Protein AF-A0A9D9K3W8-F1 (afdb_monomer)

Mean predicted aligned error: 9.24 Å

Sequence (129 aa):
EFLDTTTRRFEIHYDTNGRRANRHTRPFYLDDLERFDRLWEVFLRLSTTQRHQVVRMIEATREEWFGQDHGGTSVTDQVFRQFVHDTLASAEWDWKALSQNIRAQLVAAGTKGELADLLELRMEILKEE

Secondary structure (DSSP, 8-state):
--------------BSSSB-SS---PPPPHHHHHHHHHHHHHHTTS-HHHHHHHHHHHHHHHHHHHTT-TT-HHHH-HHHHHHHHHHHHTSSS-GGGS-HHHHHHHHHHHHHTHHHHHHIIIIIIS---

Foldseek 3Di:
DDDPDDDDDDQDQDDDPDDDNQAPPDPDDPVVVVVLVVLVVVLVQADPVLLVVLLCVLVVVCCVPCNSVNVLVLLVDPVSLVVNLVSVPPTPHPPVPDDPVSSVSSSNCSSNSVSVVSCCCQCVPVNHD

Radius of gyration: 16.41 Å; Cα contacts (8 Å, |Δi|>4): 98; chains: 1; bounding box: 43×48×38 Å

Structure (mmCIF, N/CA/C/O backbone):
data_AF-A0A9D9K3W8-F1
#
_entry.id   AF-A0A9D9K3W8-F1
#
loop_
_atom_site.group_PDB
_atom_site.id
_atom_site.type_symbol
_atom_site.label_atom_id
_atom_site.label_alt_id
_atom_site.label_comp_id
_atom_site.label_asym_id
_atom_site.label_entity_id
_atom_site.label_seq_id
_atom_site.pdbx_PDB_ins_code
_atom_site.Cartn_x
_atom_site.Cartn_y
_atom_site.Cartn_z
_atom_site.occupancy
_atom_site.B_iso_or_equiv
_atom_site.auth_seq_id
_atom_site.auth_comp_id
_atom_site.auth_asym_id
_atom_site.auth_atom_id
_atom_site.pdbx_PDB_model_num
ATOM 1 N N . GLU A 1 1 ? -27.553 -37.822 15.906 1.00 37.91 1 GLU A N 1
ATOM 2 C CA . GLU A 1 1 ? -27.540 -36.378 16.185 1.00 37.91 1 GLU A C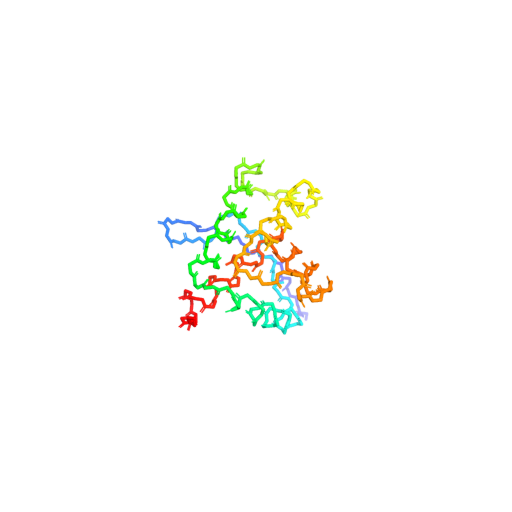A 1
ATOM 3 C C . GLU A 1 1 ? -26.082 -35.966 16.315 1.00 37.91 1 GLU A C 1
ATOM 5 O O . GLU A 1 1 ? -25.445 -36.293 17.302 1.00 37.91 1 GLU A O 1
ATOM 10 N N . PHE A 1 2 ? -25.501 -35.445 15.238 1.00 42.56 2 PHE A N 1
ATOM 11 C CA . PHE A 1 2 ? -24.108 -35.002 15.202 1.00 42.56 2 PHE A CA 1
ATOM 12 C C . PHE A 1 2 ? -24.082 -33.701 14.422 1.00 42.56 2 PHE A C 1
ATOM 14 O O . PHE A 1 2 ? -24.333 -33.716 13.221 1.00 42.56 2 PHE A O 1
ATOM 21 N N . LEU A 1 3 ? -23.835 -32.608 15.135 1.00 44.44 3 LEU A N 1
ATOM 22 C CA . LEU A 1 3 ? -23.053 -31.444 14.720 1.00 44.44 3 LEU A CA 1
ATOM 23 C C . LEU A 1 3 ? -23.111 -30.473 15.894 1.00 44.44 3 LEU A C 1
ATOM 25 O O . LEU A 1 3 ? -23.922 -29.552 15.940 1.00 44.44 3 LEU A O 1
ATOM 29 N N . ASP A 1 4 ? -22.280 -30.770 16.890 1.00 44.12 4 ASP A N 1
ATOM 30 C CA . ASP A 1 4 ? -22.076 -29.871 18.008 1.00 44.12 4 ASP A CA 1
ATOM 31 C C . ASP A 1 4 ? -21.206 -28.700 17.536 1.00 44.12 4 ASP A C 1
ATOM 33 O O . ASP A 1 4 ? -20.087 -28.853 17.037 1.00 44.12 4 ASP A O 1
ATOM 37 N N . THR A 1 5 ? -21.817 -27.530 17.626 1.00 48.09 5 THR A N 1
ATOM 38 C CA . THR A 1 5 ? -21.308 -26.179 17.421 1.00 48.09 5 THR A CA 1
ATOM 39 C C . THR A 1 5 ? -19.829 -26.025 17.796 1.00 48.09 5 THR A C 1
ATOM 41 O O . THR A 1 5 ? -19.486 -25.823 18.956 1.00 48.09 5 THR A O 1
ATOM 44 N N . THR A 1 6 ? -18.935 -26.012 16.808 1.00 47.56 6 THR A N 1
ATOM 45 C CA . THR A 1 6 ? -17.536 -25.579 16.988 1.00 47.56 6 THR A CA 1
ATOM 46 C C . THR A 1 6 ? -17.244 -24.371 16.107 1.00 47.56 6 THR A C 1
ATOM 48 O O . THR A 1 6 ? -16.428 -24.403 15.195 1.00 47.56 6 THR A O 1
ATOM 51 N N . THR A 1 7 ? -17.922 -23.260 16.401 1.00 55.72 7 THR A N 1
ATOM 52 C CA . THR A 1 7 ? -17.606 -21.954 15.805 1.00 55.72 7 THR A CA 1
ATOM 53 C C . THR A 1 7 ? -17.502 -20.905 16.904 1.00 55.72 7 THR A C 1
ATOM 55 O O . THR A 1 7 ? -18.494 -20.263 17.244 1.00 55.72 7 THR A O 1
ATOM 58 N N . ARG A 1 8 ? -16.299 -20.779 17.483 1.00 48.38 8 ARG A N 1
ATOM 59 C CA . ARG A 1 8 ? -15.707 -19.644 18.240 1.00 48.38 8 ARG A CA 1
ATOM 60 C C . ARG A 1 8 ? -14.423 -20.199 18.886 1.00 48.38 8 ARG A C 1
ATOM 62 O O . ARG A 1 8 ? -14.478 -21.273 19.461 1.00 48.38 8 ARG A O 1
ATOM 69 N N . ARG A 1 9 ? -13.239 -19.587 18.841 1.00 48.22 9 ARG A N 1
ATOM 70 C CA . ARG A 1 9 ? -12.865 -18.168 18.918 1.00 48.22 9 ARG A CA 1
ATOM 71 C C . ARG A 1 9 ? -11.346 -18.117 18.668 1.00 48.22 9 ARG A C 1
ATOM 73 O O . ARG A 1 9 ? -10.621 -18.804 19.378 1.00 48.22 9 ARG A O 1
ATOM 80 N N . PHE A 1 10 ? -10.856 -17.359 17.690 1.00 45.91 10 PHE A N 1
ATOM 81 C CA . PHE A 1 10 ? -9.411 -17.108 17.575 1.00 45.91 10 PHE A CA 1
ATOM 82 C C . PHE A 1 10 ? -9.104 -15.849 18.385 1.00 45.91 10 PHE A C 1
ATOM 84 O O . PHE A 1 10 ? -9.366 -14.737 17.935 1.00 45.91 10 PHE A O 1
ATOM 91 N N . GLU A 1 11 ? -8.633 -16.024 19.615 1.00 44.44 11 GLU A N 1
ATOM 92 C CA . GLU A 1 11 ? -8.052 -14.944 20.410 1.00 44.44 11 GLU A CA 1
ATOM 93 C C . GLU A 1 11 ? -6.554 -14.958 20.087 1.00 44.44 11 GLU A C 1
ATOM 95 O O . GLU A 1 11 ? -5.841 -15.867 20.506 1.00 44.44 11 GLU A O 1
ATOM 100 N N . ILE A 1 12 ? -6.093 -14.040 19.231 1.00 49.00 12 ILE A N 1
ATOM 101 C CA . ILE A 1 12 ? -4.681 -13.978 18.833 1.00 49.00 12 ILE A CA 1
ATOM 102 C C . ILE A 1 12 ? -4.081 -12.709 19.429 1.00 49.00 12 ILE A C 1
ATOM 104 O O . ILE A 1 12 ? -4.387 -11.603 18.990 1.00 49.00 12 ILE A O 1
ATOM 108 N N . HIS A 1 13 ? -3.235 -12.909 20.438 1.00 44.31 13 HIS A N 1
ATOM 109 C CA . HIS A 1 13 ? -2.395 -11.895 21.056 1.00 44.31 13 HIS A CA 1
ATOM 110 C C . HIS A 1 13 ? -0.961 -12.375 21.063 1.00 44.31 13 HIS A C 1
ATOM 112 O O . HIS A 1 13 ? -0.666 -13.285 21.827 1.00 44.31 13 HIS A O 1
ATOM 118 N N . TYR A 1 14 ? -0.063 -11.716 20.333 1.00 51.41 14 TYR A N 1
ATOM 119 C CA . 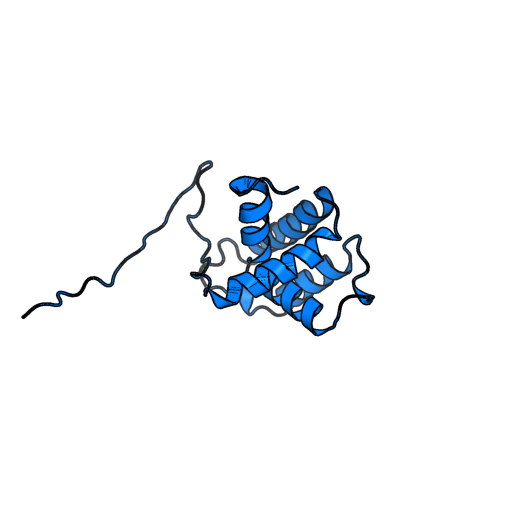TYR A 1 14 ? 1.360 -11.794 20.651 1.00 51.41 14 TYR A CA 1
ATOM 120 C C . TYR A 1 14 ? 2.038 -10.442 20.485 1.00 51.41 14 TYR A C 1
ATOM 122 O O . TYR A 1 14 ? 1.722 -9.729 19.541 1.00 51.41 14 TYR A O 1
ATOM 130 N N . ASP A 1 15 ? 2.934 -10.104 21.417 1.00 48.28 15 ASP A N 1
ATOM 131 C CA . ASP A 1 15 ? 4.291 -9.641 21.134 1.00 48.28 15 ASP A CA 1
ATOM 132 C C . ASP A 1 15 ? 5.280 -9.971 22.270 1.00 48.28 15 ASP A C 1
ATOM 134 O O . ASP A 1 15 ? 4.879 -10.491 23.304 1.00 48.28 15 ASP A O 1
ATOM 138 N N . THR A 1 16 ? 6.586 -10.063 22.026 1.00 43.59 16 THR A N 1
ATOM 139 C CA . THR A 1 16 ? 7.613 -9.026 22.304 1.00 43.59 16 THR A CA 1
ATOM 140 C C . THR A 1 16 ? 8.774 -9.153 21.300 1.00 43.59 16 THR A C 1
ATOM 142 O O . THR A 1 16 ? 9.931 -8.896 21.608 1.00 43.59 16 THR A O 1
ATOM 145 N N . ASN A 1 17 ? 8.417 -9.662 20.121 1.00 46.28 17 ASN A N 1
ATOM 146 C CA . ASN A 1 17 ? 9.174 -10.124 18.946 1.00 46.28 17 ASN A CA 1
ATOM 147 C C . ASN A 1 17 ? 8.359 -11.268 18.296 1.00 46.28 17 ASN A C 1
ATOM 149 O O . ASN A 1 17 ? 8.581 -11.607 17.142 1.00 46.28 17 ASN A O 1
ATOM 153 N N . GLY A 1 18 ? 7.364 -11.816 19.023 1.00 50.38 18 GLY A N 1
ATOM 154 C CA . GLY A 1 18 ? 6.067 -12.157 18.433 1.00 50.38 18 GLY A CA 1
ATOM 155 C C . GLY A 1 18 ? 5.337 -10.888 18.000 1.00 50.38 18 GLY A C 1
ATOM 156 O O . GLY A 1 18 ? 5.644 -9.845 18.549 1.00 50.38 18 GLY A O 1
ATOM 157 N N . ARG A 1 19 ? 4.411 -10.961 17.043 1.00 54.16 19 ARG A N 1
ATOM 158 C CA . ARG A 1 19 ? 3.261 -10.051 16.826 1.00 54.16 19 ARG A CA 1
ATOM 159 C C . ARG A 1 19 ? 2.156 -10.908 16.172 1.00 54.16 19 ARG A C 1
ATOM 161 O O . ARG A 1 19 ? 2.497 -11.837 15.460 1.00 54.16 19 ARG A O 1
ATOM 168 N N . ARG A 1 20 ? 0.843 -10.797 16.412 1.00 52.19 20 ARG A N 1
ATOM 169 C CA . ARG A 1 20 ? -0.020 -9.612 16.539 1.00 52.19 20 ARG A CA 1
ATOM 170 C C . ARG A 1 20 ? -0.872 -9.653 17.805 1.00 52.19 20 ARG A C 1
ATOM 172 O O . ARG A 1 20 ? -1.536 -10.648 18.066 1.00 52.19 20 ARG A O 1
ATOM 179 N N . ALA A 1 21 ? -0.908 -8.542 18.535 1.00 51.72 21 ALA A N 1
ATOM 180 C CA . ALA A 1 21 ? -1.913 -8.255 19.558 1.00 51.72 21 ALA A CA 1
ATOM 181 C C . ALA A 1 21 ? -3.036 -7.336 19.061 1.00 51.72 21 ALA A C 1
ATOM 183 O O . ALA A 1 21 ? -4.069 -7.289 19.706 1.00 51.72 21 ALA A O 1
ATOM 184 N N . ASN A 1 22 ? -2.865 -6.633 17.933 1.00 52.22 22 ASN A N 1
ATOM 185 C CA . ASN A 1 22 ? -3.783 -5.563 17.521 1.00 52.22 22 ASN A CA 1
ATOM 186 C C . ASN A 1 22 ? -3.732 -5.254 16.013 1.00 52.22 22 ASN A C 1
ATOM 188 O O . ASN A 1 22 ? -3.695 -4.101 15.596 1.00 52.22 22 ASN A O 1
ATOM 192 N N . ARG A 1 23 ? -3.706 -6.273 15.149 1.00 55.31 23 ARG A N 1
ATOM 193 C CA . ARG A 1 23 ? -3.874 -6.025 13.710 1.00 55.31 23 ARG A CA 1
ATOM 194 C C . ARG A 1 23 ? -4.811 -7.052 13.105 1.00 55.31 23 ARG A C 1
ATOM 196 O O . ARG A 1 23 ? -4.459 -8.223 12.984 1.00 55.31 23 ARG A O 1
ATOM 203 N N . HIS A 1 24 ? -6.017 -6.605 12.758 1.00 52.34 24 HIS A N 1
ATOM 204 C CA . HIS A 1 24 ? -7.020 -7.405 12.064 1.00 52.34 24 HIS A CA 1
ATOM 205 C C . HIS A 1 24 ? -6.599 -7.630 10.608 1.00 52.34 24 HIS A C 1
ATOM 207 O O . HIS A 1 24 ? -7.213 -7.097 9.685 1.00 52.34 24 HIS A O 1
ATOM 213 N N . THR A 1 25 ? -5.575 -8.449 10.376 1.00 55.34 25 THR A N 1
ATOM 214 C CA . THR A 1 25 ? -5.476 -9.127 9.086 1.00 55.34 25 THR A CA 1
ATOM 215 C C . THR A 1 25 ? -6.677 -10.040 8.985 1.00 55.34 25 THR A C 1
ATOM 217 O O . THR A 1 25 ? -6.757 -11.070 9.658 1.00 55.34 25 THR A O 1
ATOM 220 N N . ARG A 1 26 ? -7.670 -9.629 8.196 1.00 55.53 26 ARG A N 1
ATOM 221 C CA . ARG A 1 26 ? -8.749 -10.539 7.830 1.00 55.53 26 ARG A CA 1
ATOM 222 C C . ARG A 1 26 ? -8.121 -11.757 7.144 1.00 55.53 26 ARG A C 1
ATOM 224 O O . ARG A 1 26 ? -7.152 -11.579 6.409 1.00 55.53 26 ARG A O 1
ATOM 231 N N . PRO A 1 27 ? -8.661 -12.968 7.353 1.00 61.19 27 PRO A N 1
ATOM 232 C CA . PRO A 1 27 ? -8.294 -14.111 6.533 1.00 61.19 27 PRO A CA 1
ATOM 233 C C . PRO A 1 27 ? -8.432 -13.720 5.061 1.00 61.19 27 PRO A C 1
ATOM 235 O O . PRO A 1 27 ? -9.504 -13.275 4.643 1.00 61.19 27 PRO A O 1
ATOM 238 N N . PHE A 1 28 ? -7.338 -13.811 4.311 1.00 63.53 28 PHE A N 1
ATOM 239 C CA . PHE A 1 28 ? -7.350 -13.526 2.883 1.00 63.53 28 PHE A CA 1
ATOM 240 C C . PHE A 1 28 ? -8.149 -14.612 2.169 1.00 63.53 28 PHE A C 1
ATOM 242 O O . PHE A 1 28 ? -8.006 -15.797 2.488 1.00 63.53 28 PHE A O 1
ATOM 249 N N . TYR A 1 29 ? -9.004 -14.226 1.222 1.00 62.66 29 TYR A N 1
ATOM 250 C CA . TYR A 1 29 ? -9.650 -15.220 0.372 1.00 62.66 29 TYR A CA 1
ATOM 251 C C . TYR A 1 29 ? -8.608 -15.806 -0.586 1.00 62.66 29 TYR A C 1
ATOM 253 O O . TYR A 1 29 ? -7.635 -15.142 -0.929 1.00 62.66 29 TYR A O 1
ATOM 261 N N . LEU A 1 30 ? -8.794 -17.048 -1.039 1.00 61.84 30 LEU A N 1
ATOM 262 C CA . LEU A 1 30 ? -7.871 -17.660 -2.008 1.00 61.84 30 LEU A CA 1
ATOM 263 C C . LEU A 1 30 ? -7.742 -16.806 -3.283 1.00 61.84 30 LEU A C 1
ATOM 265 O O . LEU A 1 30 ? -6.647 -16.670 -3.818 1.00 61.84 30 LEU A O 1
ATOM 269 N N . ASP A 1 31 ? -8.824 -16.139 -3.687 1.00 61.28 31 ASP A N 1
ATOM 270 C CA . ASP A 1 31 ? -8.847 -15.209 -4.822 1.00 61.28 31 ASP A CA 1
ATOM 271 C C . ASP A 1 31 ? -8.016 -13.927 -4.582 1.00 61.28 31 ASP A C 1
ATOM 273 O O . ASP A 1 31 ? -7.609 -13.256 -5.533 1.00 61.28 31 ASP A O 1
ATOM 277 N N . ASP A 1 32 ? -7.725 -13.574 -3.322 1.00 74.12 32 ASP A N 1
ATOM 278 C CA . ASP A 1 32 ? -6.840 -12.450 -2.990 1.00 74.12 32 ASP A CA 1
ATOM 279 C C . ASP A 1 32 ? -5.363 -12.775 -3.257 1.00 74.12 32 ASP A C 1
ATOM 281 O O . ASP A 1 32 ? -4.573 -11.848 -3.441 1.00 74.12 32 ASP A O 1
ATOM 285 N N . LEU A 1 33 ? -4.978 -14.056 -3.338 1.00 78.75 33 LEU A N 1
ATOM 286 C CA . LEU A 1 33 ? -3.582 -14.456 -3.552 1.00 78.75 33 LEU A CA 1
ATOM 287 C C . LEU A 1 33 ? -3.066 -14.006 -4.921 1.00 78.75 33 LEU A C 1
ATOM 289 O O . LEU A 1 33 ? -2.028 -13.358 -4.998 1.00 78.75 33 LEU A O 1
ATOM 293 N N . GLU A 1 34 ? -3.827 -14.230 -5.995 1.00 84.06 34 GLU A N 1
ATOM 294 C CA . GLU A 1 34 ? -3.418 -13.759 -7.324 1.00 84.06 34 GLU A CA 1
ATOM 295 C C . GLU A 1 34 ? -3.313 -12.231 -7.389 1.00 84.06 34 GLU A C 1
ATOM 297 O O . GLU A 1 34 ? -2.493 -11.666 -8.115 1.00 84.06 34 GLU A O 1
ATOM 302 N N . ARG A 1 35 ? -4.182 -11.529 -6.652 1.00 87.94 35 ARG A N 1
ATOM 303 C CA . ARG A 1 35 ? -4.113 -10.071 -6.545 1.00 87.94 35 ARG A CA 1
ATOM 304 C C . ARG A 1 35 ? -2.831 -9.658 -5.834 1.00 87.94 35 ARG A C 1
ATOM 306 O O . ARG A 1 35 ? -2.186 -8.719 -6.291 1.00 87.94 35 ARG A O 1
ATOM 313 N N . PHE A 1 36 ? -2.462 -10.339 -4.758 1.00 87.94 36 PHE A N 1
ATOM 314 C CA . PHE A 1 36 ? -1.213 -10.090 -4.053 1.00 87.94 36 PHE A CA 1
ATOM 315 C C . PHE A 1 36 ? 0.010 -10.365 -4.908 1.00 87.94 36 PHE A C 1
ATOM 317 O O . PHE A 1 36 ? 0.904 -9.528 -4.920 1.00 87.94 36 PHE A O 1
ATOM 324 N N . ASP A 1 37 ? 0.016 -11.432 -5.696 1.00 89.50 37 ASP A N 1
ATOM 325 C CA . ASP A 1 37 ? 1.125 -11.724 -6.605 1.00 89.50 37 ASP A CA 1
ATOM 326 C C . ASP A 1 37 ? 1.307 -10.605 -7.631 1.00 89.50 37 ASP A C 1
ATOM 328 O O . ASP A 1 37 ? 2.397 -10.051 -7.765 1.00 89.50 37 ASP A O 1
ATOM 332 N N . ARG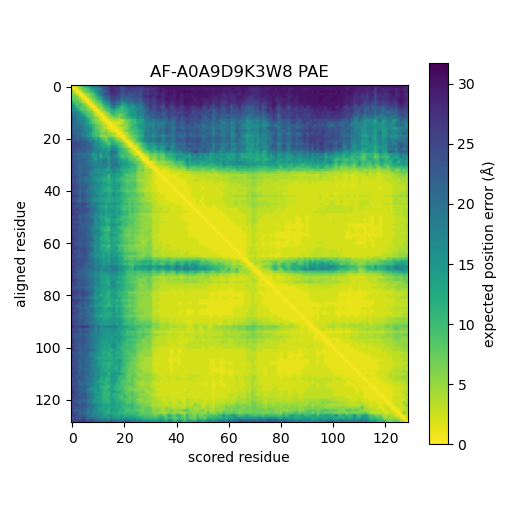 A 1 38 ? 0.212 -10.157 -8.259 1.00 92.00 38 ARG A N 1
ATOM 333 C CA . ARG A 1 38 ? 0.246 -9.013 -9.184 1.00 92.00 38 ARG A CA 1
ATOM 334 C C . ARG A 1 38 ? 0.713 -7.724 -8.509 1.00 92.00 38 ARG A C 1
ATOM 336 O O . ARG A 1 38 ? 1.456 -6.945 -9.103 1.00 92.00 38 ARG A O 1
ATOM 343 N N . LEU A 1 39 ? 0.259 -7.457 -7.283 1.00 93.25 39 LEU A N 1
ATOM 344 C CA . LEU A 1 39 ? 0.693 -6.277 -6.535 1.00 93.25 39 LEU A CA 1
ATOM 345 C C . LEU A 1 39 ? 2.172 -6.371 -6.164 1.00 93.25 39 LEU A C 1
ATOM 347 O O . LEU A 1 39 ? 2.869 -5.366 -6.278 1.00 93.25 39 LEU A O 1
ATOM 351 N N . TRP A 1 40 ? 2.654 -7.556 -5.791 1.00 93.75 40 TRP A N 1
ATOM 352 C CA . TRP A 1 40 ? 4.057 -7.805 -5.491 1.00 93.75 40 TRP A CA 1
ATOM 353 C C . TRP A 1 40 ? 4.942 -7.588 -6.712 1.00 93.75 40 TRP A C 1
ATOM 355 O O . TRP A 1 40 ? 5.907 -6.839 -6.618 1.00 93.75 40 TRP A O 1
ATOM 365 N N . GLU A 1 41 ? 4.579 -8.131 -7.876 1.00 93.81 41 GLU A N 1
ATOM 366 C CA . GLU A 1 41 ? 5.305 -7.912 -9.137 1.00 93.81 41 GLU A CA 1
ATOM 367 C C . GLU A 1 41 ? 5.463 -6.424 -9.473 1.00 93.81 41 GLU A C 1
ATOM 369 O O . GLU A 1 41 ? 6.503 -5.980 -9.963 1.00 93.81 41 GLU A O 1
ATOM 374 N N . VAL A 1 42 ? 4.435 -5.621 -9.192 1.00 93.75 42 VAL A N 1
ATOM 375 C CA . VAL A 1 42 ? 4.511 -4.167 -9.357 1.00 93.75 42 VAL A CA 1
ATOM 376 C C . VAL A 1 42 ? 5.393 -3.541 -8.276 1.00 93.75 42 VAL A C 1
ATOM 378 O O . VAL A 1 42 ? 6.198 -2.663 -8.587 1.00 93.75 42 VAL A O 1
ATOM 381 N N . PHE A 1 43 ? 5.278 -3.994 -7.027 1.00 91.62 43 PHE A N 1
ATOM 382 C CA . PHE A 1 43 ? 6.077 -3.519 -5.894 1.00 91.62 43 PHE A CA 1
ATOM 383 C C . PHE A 1 43 ? 7.573 -3.824 -6.048 1.00 91.62 43 PHE A C 1
ATOM 385 O O . PHE A 1 43 ? 8.394 -3.015 -5.628 1.00 91.62 43 PHE A O 1
ATOM 392 N N . LEU A 1 44 ? 7.939 -4.914 -6.731 1.00 93.12 44 LEU A N 1
ATOM 393 C CA . LEU A 1 44 ? 9.319 -5.277 -7.080 1.00 93.12 44 LEU A CA 1
ATOM 394 C C . LEU A 1 44 ? 10.015 -4.259 -7.998 1.00 93.12 44 LEU A C 1
ATOM 396 O O . LEU A 1 44 ? 11.236 -4.280 -8.127 1.00 93.12 44 LEU A O 1
ATOM 400 N N . ARG A 1 45 ? 9.272 -3.333 -8.618 1.00 94.31 45 ARG A N 1
ATOM 401 C CA . ARG A 1 45 ? 9.865 -2.201 -9.354 1.00 94.31 45 ARG A CA 1
ATOM 402 C C . ARG A 1 45 ? 10.547 -1.193 -8.428 1.00 94.31 45 ARG A C 1
ATOM 404 O O . ARG A 1 45 ? 11.354 -0.398 -8.901 1.00 94.31 45 ARG A O 1
ATOM 411 N N . LEU A 1 46 ? 10.209 -1.207 -7.138 1.00 93.56 46 LEU A N 1
ATOM 412 C CA . LEU A 1 46 ? 10.914 -0.460 -6.105 1.00 93.56 46 LEU A CA 1
ATOM 413 C C . LEU A 1 46 ? 12.101 -1.277 -5.597 1.00 93.56 46 LEU A C 1
ATOM 415 O O . LEU A 1 46 ? 12.015 -2.494 -5.402 1.00 93.56 46 LEU A O 1
ATOM 419 N N . SER A 1 47 ? 13.197 -0.587 -5.279 1.00 94.31 47 SER A N 1
ATOM 420 C CA . SER A 1 47 ? 14.303 -1.218 -4.561 1.00 94.31 47 SER A CA 1
ATOM 421 C C . SER A 1 47 ? 13.828 -1.781 -3.217 1.00 94.31 47 SER A C 1
ATOM 423 O O . SER A 1 47 ? 12.853 -1.312 -2.626 1.00 94.31 47 SER A O 1
ATOM 425 N N . THR A 1 48 ? 14.538 -2.783 -2.705 1.00 93.12 48 THR A N 1
ATOM 426 C CA . THR A 1 48 ? 14.305 -3.394 -1.386 1.00 93.12 48 THR A CA 1
ATOM 427 C C . THR A 1 48 ? 14.161 -2.333 -0.288 1.00 93.12 48 THR A C 1
ATOM 429 O O . THR A 1 48 ? 13.193 -2.331 0.474 1.00 93.12 48 THR A O 1
ATOM 432 N N . THR A 1 49 ? 15.075 -1.359 -0.263 1.00 93.69 49 THR A N 1
ATOM 433 C CA . THR A 1 49 ? 15.049 -0.238 0.685 1.00 93.69 49 THR A CA 1
ATOM 434 C C . THR A 1 49 ? 13.784 0.603 0.543 1.00 93.69 49 THR A C 1
ATOM 436 O O . THR A 1 49 ? 13.148 0.914 1.550 1.00 93.69 49 THR A O 1
ATOM 439 N N . GLN A 1 50 ? 13.389 0.933 -0.690 1.00 94.50 50 GLN A N 1
ATOM 440 C CA . GLN A 1 50 ? 12.192 1.730 -0.959 1.00 94.50 50 GLN A CA 1
ATOM 441 C C . GLN A 1 50 ? 10.911 0.992 -0.558 1.00 94.50 50 GLN A C 1
ATOM 443 O O . GLN A 1 50 ? 10.045 1.594 0.074 1.00 94.50 50 GLN A O 1
ATOM 448 N N . ARG A 1 51 ? 10.814 -0.322 -0.813 1.00 94.94 51 ARG A N 1
ATOM 449 C CA . ARG A 1 51 ? 9.688 -1.154 -0.349 1.00 94.94 51 ARG A CA 1
ATOM 450 C C . ARG A 1 51 ? 9.520 -1.062 1.169 1.00 94.94 51 ARG A C 1
ATOM 452 O O . ARG A 1 51 ? 8.438 -0.725 1.650 1.00 94.94 51 ARG A O 1
ATOM 459 N N . HIS A 1 52 ? 10.602 -1.265 1.925 1.00 93.88 52 HIS A N 1
ATOM 460 C CA . HIS A 1 52 ? 10.570 -1.118 3.382 1.00 93.88 52 HIS A CA 1
ATOM 461 C C . HIS A 1 52 ? 10.274 0.315 3.834 1.00 93.88 52 HIS A C 1
ATOM 463 O O . HIS A 1 52 ? 9.599 0.502 4.843 1.00 93.88 52 HIS A O 1
ATOM 469 N N . GLN A 1 53 ? 10.804 1.334 3.157 1.00 95.44 53 GLN A N 1
ATOM 470 C CA . GLN A 1 53 ? 10.584 2.731 3.530 1.00 95.44 53 GLN A CA 1
ATOM 471 C C . GLN A 1 53 ? 9.119 3.135 3.348 1.00 95.44 53 GLN A C 1
ATOM 473 O O . GLN A 1 53 ? 8.522 3.666 4.281 1.00 95.44 53 GLN A O 1
ATOM 478 N N . VAL A 1 54 ? 8.530 2.831 2.189 1.00 96.44 54 VAL A N 1
ATOM 479 C CA . VAL A 1 54 ? 7.123 3.113 1.871 1.00 96.44 54 VAL A CA 1
ATOM 480 C C . VAL A 1 54 ? 6.195 2.435 2.874 1.00 96.44 54 VAL A C 1
ATOM 482 O O . VAL A 1 54 ? 5.360 3.099 3.486 1.00 96.44 54 VAL A O 1
ATOM 485 N N . VAL A 1 55 ? 6.367 1.127 3.092 1.00 94.69 55 VAL A N 1
ATOM 486 C CA . VAL A 1 55 ? 5.518 0.364 4.019 1.00 94.69 55 VAL A CA 1
ATOM 487 C C . VAL A 1 55 ? 5.669 0.876 5.449 1.00 94.69 55 VAL A C 1
ATOM 489 O O . VAL A 1 55 ? 4.666 1.121 6.115 1.00 94.69 55 VAL A O 1
ATOM 492 N N . ARG A 1 56 ? 6.902 1.103 5.925 1.00 93.25 56 ARG A N 1
ATOM 493 C CA . ARG A 1 56 ? 7.121 1.637 7.278 1.00 93.25 56 ARG A CA 1
ATOM 494 C C . ARG A 1 56 ? 6.520 3.023 7.454 1.00 93.25 56 ARG A C 1
ATOM 496 O O . ARG A 1 56 ? 5.959 3.278 8.509 1.00 93.25 56 ARG A O 1
ATOM 503 N N . MET A 1 57 ? 6.611 3.893 6.451 1.00 95.94 57 MET A N 1
ATOM 504 C CA . MET A 1 57 ? 6.027 5.232 6.518 1.00 95.94 57 MET A CA 1
ATOM 505 C C . MET A 1 57 ? 4.502 5.167 6.633 1.00 95.94 57 MET A C 1
ATOM 507 O O . MET A 1 57 ? 3.937 5.797 7.521 1.00 95.94 57 MET A O 1
ATOM 511 N N . ILE A 1 58 ? 3.844 4.339 5.813 1.00 95.56 58 ILE A N 1
ATOM 512 C CA . ILE A 1 58 ? 2.390 4.132 5.888 1.00 95.56 58 ILE A CA 1
ATOM 513 C C . ILE A 1 58 ? 1.977 3.625 7.270 1.00 95.56 58 ILE A C 1
ATOM 515 O O . ILE A 1 58 ? 1.060 4.170 7.884 1.00 95.56 58 ILE A O 1
ATOM 519 N N . GLU A 1 59 ? 2.655 2.593 7.771 1.00 93.56 59 GLU A N 1
ATOM 520 C CA . GLU A 1 59 ? 2.263 1.954 9.024 1.00 93.56 59 GLU A CA 1
ATOM 521 C C . GLU A 1 59 ? 2.635 2.766 10.269 1.00 93.56 59 GLU A C 1
ATOM 523 O O . GLU A 1 59 ? 1.884 2.744 11.242 1.00 93.56 59 GLU A O 1
ATOM 528 N N . ALA A 1 60 ? 3.729 3.531 10.232 1.00 91.56 60 ALA A N 1
ATOM 529 C CA . ALA A 1 60 ? 4.080 4.466 11.298 1.00 91.56 60 ALA A CA 1
ATOM 530 C C . ALA A 1 60 ? 3.057 5.603 11.396 1.00 91.56 60 ALA A C 1
ATOM 532 O O . ALA A 1 60 ? 2.579 5.894 12.487 1.00 91.56 60 ALA A O 1
ATOM 533 N N . THR A 1 61 ? 2.660 6.196 10.265 1.00 94.06 61 THR A N 1
ATOM 534 C CA . THR A 1 61 ? 1.623 7.237 10.249 1.00 94.06 61 THR A CA 1
ATOM 535 C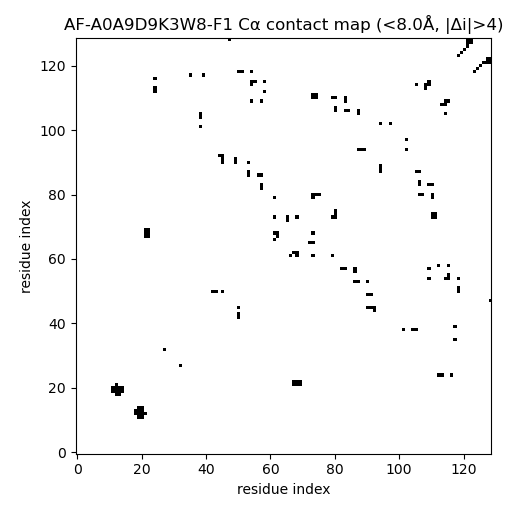 C . THR A 1 61 ? 0.259 6.683 10.660 1.00 94.06 61 THR A C 1
ATOM 537 O O . THR A 1 61 ? -0.486 7.357 11.367 1.00 94.06 61 THR A O 1
ATOM 540 N N . ARG A 1 62 ? -0.072 5.438 10.285 1.00 93.06 62 ARG A N 1
ATOM 541 C CA . ARG A 1 62 ? -1.300 4.786 10.763 1.00 93.06 62 ARG A CA 1
ATOM 542 C C . ARG A 1 62 ? -1.317 4.678 12.287 1.00 93.06 62 ARG A C 1
ATOM 544 O O . ARG A 1 62 ? -2.307 5.058 12.904 1.00 93.06 62 ARG A O 1
ATOM 551 N N . GLU A 1 63 ? -0.239 4.164 12.874 1.00 88.69 63 GLU A N 1
ATOM 552 C CA . GLU A 1 63 ? -0.114 4.036 14.329 1.00 88.69 63 GLU A CA 1
ATOM 553 C C . GLU A 1 63 ? -0.150 5.411 15.011 1.00 88.69 63 GLU A C 1
ATOM 555 O O . GLU A 1 63 ? -0.809 5.578 16.030 1.00 88.69 63 GLU A O 1
ATOM 560 N N . GLU A 1 64 ? 0.493 6.425 14.430 1.00 91.88 64 GLU A N 1
ATOM 561 C CA . GLU A 1 64 ? 0.475 7.790 14.963 1.00 91.88 64 GLU A CA 1
ATOM 562 C C . GLU A 1 64 ? -0.944 8.382 15.006 1.00 91.88 64 GLU A C 1
ATOM 564 O O . GLU A 1 64 ? -1.320 9.018 15.989 1.00 91.88 64 GLU A O 1
ATOM 569 N N . TRP A 1 65 ? -1.745 8.177 13.956 1.00 93.50 65 TRP A N 1
ATOM 570 C CA . TRP A 1 65 ? -3.060 8.818 13.826 1.00 93.50 65 TRP A CA 1
ATOM 571 C C . TRP A 1 65 ? -4.195 8.033 14.484 1.00 93.50 65 TRP A C 1
ATOM 573 O O . TRP A 1 65 ? -5.147 8.629 14.988 1.00 93.50 65 TRP A O 1
ATOM 583 N N . PHE A 1 66 ? -4.116 6.704 14.469 1.00 88.69 66 PHE A N 1
ATOM 584 C CA . PHE A 1 66 ? -5.207 5.823 14.894 1.00 88.69 66 PHE A CA 1
ATOM 585 C C . PHE A 1 66 ? -4.822 4.921 16.072 1.00 88.69 66 PHE A C 1
ATOM 587 O O . PHE A 1 66 ? -5.653 4.137 16.543 1.00 88.69 66 PHE A O 1
ATOM 594 N N . GLY A 1 67 ? -3.579 5.013 16.558 1.00 86.88 67 GLY A N 1
ATOM 595 C CA . GLY A 1 67 ? -3.024 4.065 17.514 1.00 86.88 67 GLY A CA 1
ATOM 596 C C . GLY A 1 67 ? -3.141 2.647 16.970 1.00 86.88 67 GLY A C 1
ATOM 597 O O . GLY A 1 67 ? -2.901 2.365 15.799 1.00 86.88 67 GLY A O 1
ATOM 598 N N . GLN A 1 68 ? -3.666 1.768 17.810 1.00 75.69 68 GLN A N 1
ATOM 599 C CA . GLN A 1 68 ? -3.864 0.361 17.492 1.00 75.69 68 GLN A CA 1
ATOM 600 C C . GLN A 1 68 ? -5.079 0.074 16.574 1.00 75.69 68 GLN A C 1
ATOM 602 O O . GLN A 1 68 ? -5.475 -1.083 16.439 1.00 75.69 68 GLN A O 1
ATOM 607 N N . ASP A 1 69 ? -5.732 1.107 16.027 1.00 77.19 69 ASP A N 1
ATOM 608 C CA . ASP A 1 69 ? -6.838 1.068 15.051 1.00 77.19 69 ASP A CA 1
ATOM 609 C C . ASP A 1 69 ? -7.884 -0.052 15.252 1.00 77.19 69 ASP A C 1
ATOM 611 O O . ASP A 1 69 ? -8.306 -0.736 14.318 1.00 77.19 69 ASP A O 1
ATOM 615 N N . HIS A 1 70 ? -8.342 -0.255 16.492 1.00 65.38 70 HIS A N 1
ATOM 616 C CA . HIS A 1 70 ? -9.263 -1.350 16.837 1.00 65.38 70 HIS A CA 1
ATOM 617 C C . HIS A 1 70 ? -10.602 -1.279 16.085 1.00 65.38 70 HIS A C 1
ATOM 619 O O . HIS A 1 70 ? -11.262 -2.295 15.878 1.00 65.38 70 HIS A O 1
ATOM 625 N N . GLY A 1 71 ? -11.017 -0.071 15.692 1.00 67.81 71 GLY A N 1
ATOM 626 C CA . GLY A 1 71 ? -12.251 0.171 14.946 1.00 67.8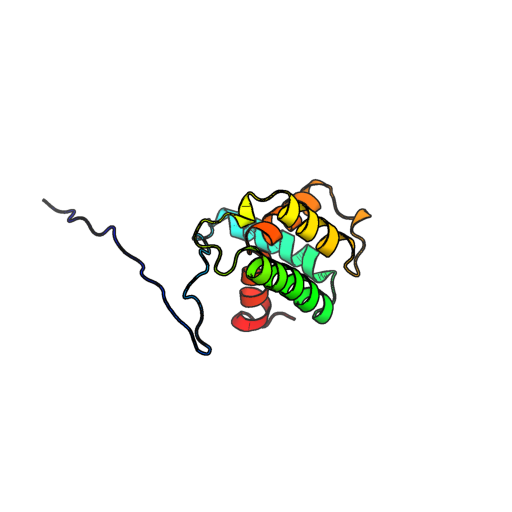1 71 GLY A CA 1
ATOM 627 C C . GLY A 1 71 ? -12.118 0.002 13.431 1.00 67.81 71 GLY A C 1
ATOM 628 O O . GLY A 1 71 ? -13.134 0.056 12.740 1.00 67.81 71 GLY A O 1
ATOM 629 N N . GLY A 1 72 ? -10.902 -0.184 12.902 1.00 80.00 72 GLY A N 1
ATOM 630 C CA . GLY A 1 72 ? -10.644 -0.147 11.459 1.00 80.00 72 GLY A CA 1
ATOM 631 C C . GLY A 1 72 ? -10.939 1.220 10.833 1.00 80.00 72 GLY A C 1
ATOM 632 O O . GLY A 1 72 ? -11.249 1.299 9.642 1.00 80.00 72 GLY A O 1
ATOM 633 N N . THR A 1 73 ? -10.875 2.290 11.629 1.00 85.19 73 THR A N 1
ATOM 634 C CA . THR A 1 73 ? -11.179 3.665 11.215 1.00 85.19 73 THR A CA 1
ATOM 635 C C . THR A 1 73 ? -10.239 4.103 10.099 1.00 85.19 73 THR A C 1
ATOM 637 O O . THR A 1 73 ? -10.684 4.735 9.137 1.00 85.19 73 THR A O 1
ATOM 640 N N . SER A 1 74 ? -8.968 3.689 10.171 1.00 86.88 74 SER A N 1
ATOM 641 C CA . SER A 1 74 ? -7.963 4.022 9.156 1.00 86.88 74 SER A CA 1
ATOM 642 C C . SER A 1 74 ? -8.337 3.524 7.755 1.00 86.88 74 SER A C 1
ATOM 644 O O . SER A 1 74 ? -7.991 4.156 6.759 1.00 86.88 74 SER A O 1
ATOM 646 N N . VAL A 1 75 ? -9.096 2.426 7.652 1.00 88.00 75 VAL A N 1
ATOM 647 C CA . VAL A 1 75 ? -9.479 1.828 6.363 1.00 88.00 75 VAL A CA 1
ATOM 648 C C . VAL A 1 75 ? -10.477 2.705 5.603 1.00 88.00 75 VAL A C 1
ATOM 650 O O . VAL A 1 75 ? -10.479 2.739 4.370 1.00 88.00 75 VAL A O 1
ATOM 653 N N . THR A 1 76 ? -11.345 3.402 6.337 1.00 89.62 76 THR A N 1
ATOM 654 C CA . THR A 1 76 ? -12.395 4.265 5.777 1.00 89.62 76 THR A CA 1
ATOM 655 C C . THR A 1 76 ? -12.016 5.742 5.743 1.00 89.62 76 THR A C 1
ATOM 657 O O . THR A 1 76 ? -12.700 6.527 5.081 1.00 89.62 76 THR A O 1
ATOM 660 N N . ASP A 1 77 ? -10.942 6.122 6.435 1.00 94.00 77 ASP A N 1
ATOM 661 C CA . ASP A 1 77 ? -10.495 7.504 6.527 1.00 94.00 77 ASP A CA 1
ATOM 662 C C . ASP A 1 77 ? -9.925 8.010 5.190 1.00 94.00 77 ASP A C 1
ATOM 664 O O . ASP A 1 77 ? -8.994 7.445 4.608 1.00 94.00 77 ASP A O 1
ATOM 668 N N . GLN A 1 78 ? -10.514 9.092 4.677 1.00 96.19 78 GLN A N 1
ATOM 669 C CA . GLN A 1 78 ? -10.148 9.641 3.369 1.00 96.19 78 GLN A CA 1
ATOM 670 C C . GLN A 1 78 ? -8.800 10.365 3.399 1.00 96.19 78 GLN A C 1
ATOM 672 O O . GLN A 1 78 ? -8.081 10.341 2.400 1.00 96.19 78 GLN A O 1
ATOM 677 N N . VAL A 1 79 ? -8.445 10.987 4.527 1.00 97.44 79 VAL A N 1
ATOM 678 C CA . VAL A 1 79 ? -7.177 11.714 4.672 1.00 97.44 79 VAL A CA 1
ATOM 679 C C . VAL A 1 79 ? -6.022 10.720 4.661 1.00 97.44 79 VAL A C 1
ATOM 681 O O . VAL A 1 79 ? -5.061 10.889 3.913 1.00 97.44 79 VAL A O 1
ATOM 684 N N . PHE A 1 80 ? -6.153 9.627 5.405 1.00 97.00 80 PHE A N 1
ATOM 685 C CA . PHE A 1 80 ? -5.190 8.542 5.432 1.00 97.00 80 PHE A CA 1
ATOM 686 C C . PHE A 1 80 ? -5.090 7.835 4.079 1.00 97.00 80 PHE A C 1
ATOM 688 O O . PHE A 1 80 ? -3.991 7.569 3.594 1.00 97.00 80 PHE A O 1
ATOM 695 N N . ARG A 1 81 ? -6.218 7.597 3.397 1.00 97.56 81 ARG A N 1
ATOM 696 C CA . ARG A 1 81 ? -6.209 7.068 2.025 1.00 97.56 81 ARG A CA 1
ATOM 697 C C . ARG A 1 81 ? -5.433 7.972 1.060 1.00 97.56 81 ARG A C 1
ATOM 699 O O . ARG A 1 81 ? -4.676 7.460 0.235 1.00 97.56 81 ARG A O 1
ATOM 706 N N . GLN A 1 82 ? -5.606 9.290 1.157 1.00 98.19 82 GLN A N 1
ATOM 707 C CA . GLN A 1 82 ? -4.864 10.248 0.337 1.00 98.19 82 GLN A CA 1
ATOM 708 C C . GLN A 1 82 ? -3.371 10.247 0.688 1.00 98.19 82 GLN A C 1
ATOM 710 O O . GLN A 1 82 ? -2.536 10.197 -0.210 1.00 98.19 82 GLN A O 1
ATOM 715 N N . PHE A 1 83 ? -3.027 10.194 1.975 1.00 98.25 83 PHE A N 1
ATOM 716 C CA . PHE A 1 83 ? -1.643 10.060 2.424 1.00 98.25 83 PHE A CA 1
ATOM 717 C C . PHE A 1 83 ? -0.964 8.800 1.862 1.00 98.25 83 PHE A C 1
ATOM 719 O O . PHE A 1 83 ? 0.159 8.871 1.361 1.00 98.25 83 PHE A O 1
ATOM 726 N N . VAL A 1 84 ? -1.652 7.652 1.885 1.00 97.94 84 VAL A N 1
ATOM 727 C CA . VAL A 1 84 ? -1.163 6.402 1.278 1.00 97.94 84 VAL A CA 1
ATOM 728 C C . VAL A 1 84 ? -0.942 6.575 -0.223 1.00 97.94 84 VAL A C 1
ATOM 730 O O . VAL A 1 84 ? 0.089 6.149 -0.743 1.00 97.94 84 VAL A O 1
ATOM 733 N N . HIS A 1 85 ? -1.884 7.212 -0.925 1.00 98.25 85 HIS A N 1
ATOM 734 C CA . HIS A 1 85 ? -1.727 7.526 -2.344 1.00 98.25 85 HIS A CA 1
ATOM 735 C C . HIS A 1 85 ? -0.476 8.366 -2.605 1.00 98.25 85 HIS A C 1
ATOM 737 O O . HIS A 1 85 ? 0.320 8.001 -3.466 1.00 98.25 85 HIS A O 1
ATOM 743 N N . ASP A 1 86 ? -0.288 9.457 -1.869 1.00 98.25 86 ASP A N 1
ATOM 744 C CA . ASP A 1 86 ? 0.820 10.384 -2.099 1.00 98.25 86 ASP A CA 1
ATOM 745 C C . ASP A 1 86 ? 2.164 9.735 -1.756 1.00 98.25 86 ASP A C 1
ATOM 747 O O . ASP A 1 86 ? 3.113 9.830 -2.529 1.00 98.25 86 ASP A O 1
ATOM 751 N N . THR A 1 87 ? 2.208 8.958 -0.673 1.00 98.06 87 THR A N 1
ATOM 752 C CA . THR A 1 87 ? 3.362 8.134 -0.290 1.00 98.06 87 THR A CA 1
ATOM 753 C C . THR A 1 87 ? 3.776 7.173 -1.405 1.00 98.06 87 THR A C 1
ATOM 755 O O . THR A 1 87 ? 4.951 7.100 -1.762 1.00 98.06 87 THR A O 1
ATOM 758 N N . LEU A 1 88 ? 2.816 6.448 -1.986 1.00 97.44 88 LEU A N 1
ATOM 759 C CA . LEU A 1 88 ? 3.074 5.539 -3.103 1.00 97.44 88 LEU A CA 1
ATOM 760 C C . LEU A 1 88 ? 3.472 6.304 -4.370 1.00 97.44 88 LEU A C 1
ATOM 762 O O . LEU A 1 88 ? 4.379 5.882 -5.080 1.00 97.44 88 LEU A O 1
ATOM 766 N N . ALA A 1 89 ? 2.825 7.430 -4.661 1.00 97.06 89 ALA A N 1
ATOM 767 C CA . ALA A 1 89 ? 3.089 8.224 -5.856 1.00 97.06 89 ALA A CA 1
ATOM 768 C C . ALA A 1 89 ? 4.464 8.913 -5.838 1.00 97.06 89 ALA A C 1
ATOM 770 O O . ALA A 1 89 ? 5.037 9.144 -6.902 1.00 97.06 89 ALA A O 1
ATOM 771 N N . SER A 1 90 ? 4.979 9.239 -4.651 1.00 96.62 90 SER A N 1
ATOM 772 C CA . SER A 1 90 ? 6.285 9.876 -4.446 1.00 96.62 90 SER A CA 1
ATOM 773 C C . SER A 1 90 ? 7.449 8.893 -4.298 1.00 96.62 90 SER A C 1
ATOM 775 O O . SER A 1 90 ? 8.592 9.337 -4.205 1.00 96.62 90 SER A O 1
ATOM 777 N N . ALA A 1 91 ? 7.190 7.583 -4.275 1.00 95.94 91 ALA A N 1
ATOM 778 C CA . ALA A 1 91 ? 8.238 6.569 -4.238 1.00 95.94 91 ALA A CA 1
ATOM 779 C C . ALA A 1 91 ? 9.063 6.545 -5.541 1.00 95.94 91 ALA A C 1
ATOM 781 O O . ALA A 1 91 ? 8.634 7.037 -6.586 1.00 95.94 91 ALA A O 1
ATOM 782 N N . GLU A 1 92 ? 10.248 5.934 -5.494 1.00 94.38 92 GLU A N 1
ATOM 783 C CA . GLU A 1 92 ? 11.199 5.875 -6.616 1.00 94.38 92 GLU A CA 1
ATOM 784 C C . GLU A 1 92 ? 10.795 4.847 -7.695 1.00 94.38 92 GLU A C 1
ATOM 786 O O . GLU A 1 92 ? 11.506 3.884 -7.975 1.00 94.38 92 GLU A O 1
ATOM 791 N N . TRP A 1 93 ? 9.634 5.047 -8.317 1.00 94.81 93 TRP A N 1
ATOM 792 C CA . TRP A 1 93 ? 9.147 4.284 -9.470 1.00 94.81 93 TRP A CA 1
ATOM 793 C C . TRP A 1 93 ? 8.327 5.166 -10.417 1.00 94.81 93 TRP A C 1
ATOM 795 O O . TRP A 1 93 ? 7.883 6.259 -10.064 1.00 94.81 93 TRP A O 1
ATOM 805 N N . ASP A 1 94 ? 8.074 4.684 -11.634 1.00 93.62 94 ASP A N 1
ATOM 806 C CA . ASP A 1 94 ? 7.176 5.381 -12.554 1.00 93.62 94 ASP A CA 1
ATOM 807 C C . ASP A 1 94 ? 5.705 5.110 -12.200 1.00 93.62 94 ASP A C 1
ATOM 809 O O . ASP A 1 94 ? 5.019 4.284 -12.811 1.00 93.62 94 ASP A O 1
ATOM 813 N N . TRP A 1 95 ? 5.208 5.838 -11.198 1.00 94.56 95 TRP A N 1
ATOM 814 C CA . TRP A 1 95 ? 3.806 5.789 -10.783 1.00 94.56 95 TRP A CA 1
ATOM 815 C C . TRP A 1 95 ? 2.852 6.088 -11.946 1.00 94.56 95 TRP A C 1
ATOM 817 O O . TRP A 1 95 ? 1.786 5.480 -12.057 1.00 94.56 95 TRP A O 1
ATOM 827 N N . LYS A 1 96 ? 3.234 7.001 -12.852 1.00 93.44 96 LYS A N 1
ATOM 828 C CA . LYS A 1 96 ? 2.396 7.430 -13.980 1.00 93.44 96 LYS A CA 1
ATOM 829 C C . LYS A 1 96 ? 2.337 6.399 -15.110 1.00 93.44 96 LYS A C 1
ATOM 831 O O . LYS A 1 96 ? 1.370 6.428 -15.871 1.00 93.44 96 LYS A O 1
ATOM 836 N N . ALA A 1 97 ? 3.287 5.474 -15.190 1.00 94.56 97 ALA A N 1
ATOM 837 C CA . ALA A 1 97 ? 3.218 4.336 -16.105 1.00 94.56 97 ALA A CA 1
ATOM 838 C C . ALA A 1 97 ? 2.287 3.213 -15.615 1.00 94.56 97 ALA A C 1
ATOM 840 O O . ALA A 1 97 ? 1.829 2.402 -16.420 1.00 94.56 97 ALA A O 1
ATOM 841 N N . LEU A 1 98 ? 1.973 3.143 -14.316 1.00 94.31 98 LEU A N 1
ATOM 842 C CA . LEU A 1 98 ? 1.049 2.132 -13.788 1.00 94.31 98 LEU A CA 1
ATOM 843 C C . LEU A 1 98 ? -0.382 2.399 -14.264 1.00 94.31 98 LEU A C 1
ATOM 845 O O . LEU A 1 98 ? -0.805 3.551 -14.346 1.00 94.31 98 LEU A O 1
ATOM 849 N N . SER A 1 99 ? -1.169 1.354 -14.524 1.00 95.25 99 SER A N 1
ATOM 850 C CA . SER A 1 99 ? -2.584 1.533 -14.872 1.00 95.25 99 SER A CA 1
ATOM 851 C C . SER A 1 99 ? -3.375 2.097 -13.686 1.00 95.25 99 SER A C 1
ATOM 853 O O . SER A 1 99 ? -3.049 1.846 -12.523 1.00 95.25 99 SER A O 1
ATOM 855 N N . GLN A 1 100 ? -4.454 2.836 -13.962 1.00 94.75 100 GLN A N 1
ATOM 856 C CA . GLN A 1 100 ? -5.311 3.395 -12.908 1.00 94.75 100 GLN A CA 1
ATOM 857 C C . GLN A 1 100 ? -5.860 2.309 -11.968 1.00 94.75 100 GLN A C 1
ATOM 859 O O . GLN A 1 100 ? -5.969 2.534 -10.765 1.00 94.75 100 GLN A O 1
ATOM 864 N N . ASN A 1 101 ? -6.160 1.122 -12.506 1.00 94.56 101 ASN A N 1
ATOM 865 C CA . ASN A 1 101 ? -6.629 -0.016 -11.721 1.00 94.56 101 ASN A CA 1
ATOM 866 C C . ASN A 1 101 ? -5.557 -0.490 -10.723 1.00 94.56 101 ASN A C 1
ATOM 868 O O . ASN A 1 101 ? -5.847 -0.599 -9.535 1.00 94.56 101 ASN A O 1
ATOM 872 N N . ILE A 1 102 ? -4.309 -0.668 -11.172 1.00 94.75 102 ILE A N 1
ATOM 873 C CA . ILE A 1 102 ? -3.195 -1.074 -10.301 1.00 94.75 102 ILE A CA 1
ATOM 874 C C . ILE A 1 102 ? -2.923 -0.025 -9.223 1.00 94.75 102 ILE A C 1
ATOM 876 O O . ILE A 1 102 ? -2.785 -0.377 -8.055 1.00 94.75 102 ILE A O 1
ATOM 880 N N . ARG A 1 103 ? -2.928 1.266 -9.576 1.00 96.50 103 ARG A N 1
ATOM 881 C CA . ARG A 1 103 ? -2.782 2.345 -8.584 1.00 96.50 103 ARG A CA 1
ATOM 882 C C . ARG A 1 103 ? -3.875 2.282 -7.520 1.00 96.50 103 ARG A C 1
ATOM 884 O O . ARG A 1 103 ? -3.578 2.360 -6.333 1.00 96.50 103 ARG A O 1
ATOM 891 N N . ALA A 1 104 ? -5.131 2.098 -7.929 1.00 95.50 104 ALA A N 1
ATOM 892 C CA . ALA A 1 104 ? -6.253 1.991 -6.999 1.00 95.50 104 ALA A CA 1
ATOM 893 C C . ALA A 1 104 ? -6.133 0.765 -6.078 1.00 95.50 104 ALA A C 1
ATOM 895 O O . ALA A 1 104 ? -6.452 0.869 -4.892 1.00 95.50 104 ALA A O 1
ATOM 896 N N . GLN A 1 105 ? -5.651 -0.368 -6.599 1.00 95.12 105 GLN A N 1
ATOM 897 C CA . GLN A 1 105 ? -5.405 -1.569 -5.801 1.00 95.12 105 GLN A CA 1
ATOM 898 C C . GLN A 1 105 ? -4.247 -1.385 -4.814 1.00 95.12 105 GLN A C 1
ATOM 900 O O . GLN A 1 105 ? -4.396 -1.772 -3.661 1.00 95.12 105 GLN A O 1
ATOM 905 N N . LEU A 1 106 ? -3.139 -0.755 -5.221 1.00 95.62 106 LEU A N 1
ATOM 906 C CA . LEU A 1 106 ? -2.009 -0.449 -4.335 1.00 95.62 106 LEU A CA 1
ATOM 907 C C . LEU A 1 106 ? -2.426 0.477 -3.192 1.00 95.62 106 LEU A C 1
ATOM 909 O O . LEU A 1 106 ? -2.104 0.207 -2.039 1.00 95.62 106 LEU A O 1
ATOM 913 N N . VAL A 1 107 ? -3.201 1.524 -3.493 1.00 96.62 107 VAL A N 1
ATOM 914 C CA . VAL A 1 107 ? -3.745 2.417 -2.460 1.00 96.62 107 VAL A CA 1
ATOM 915 C C . VAL A 1 107 ? -4.670 1.651 -1.525 1.00 96.62 107 VAL A C 1
ATOM 917 O O . VAL A 1 107 ? -4.524 1.753 -0.315 1.00 96.62 107 VAL A O 1
ATOM 920 N N . ALA A 1 108 ? -5.591 0.840 -2.053 1.00 93.38 108 ALA A N 1
ATOM 921 C CA . ALA A 1 108 ? -6.483 0.044 -1.214 1.00 93.38 108 ALA A CA 1
ATOM 922 C C . ALA A 1 108 ? -5.715 -0.951 -0.326 1.00 93.38 108 ALA A C 1
ATOM 924 O O . ALA A 1 108 ? -6.042 -1.078 0.852 1.00 93.38 108 ALA A O 1
ATOM 925 N N . ALA A 1 109 ? -4.693 -1.615 -0.868 1.00 92.75 109 ALA A N 1
ATOM 926 C CA . ALA A 1 109 ? -3.837 -2.537 -0.132 1.00 92.75 109 ALA A CA 1
ATOM 927 C C . ALA A 1 109 ? -3.055 -1.812 0.971 1.00 92.75 109 ALA A C 1
ATOM 929 O O . ALA A 1 109 ? -3.057 -2.251 2.119 1.00 92.75 109 ALA A O 1
ATOM 930 N N . GLY A 1 110 ? -2.461 -0.657 0.657 1.00 92.75 110 GLY A N 1
ATOM 931 C CA . GLY A 1 110 ? -1.767 0.177 1.637 1.00 92.75 110 GLY A CA 1
ATOM 932 C C . GLY A 1 110 ? -2.712 0.670 2.729 1.00 92.75 110 GLY A C 1
ATOM 933 O O . GLY A 1 110 ? -2.413 0.550 3.908 1.00 92.75 110 GLY A O 1
ATOM 934 N N . THR A 1 111 ? -3.913 1.124 2.375 1.00 92.62 111 THR A N 1
ATOM 935 C CA . THR A 1 111 ? -4.920 1.572 3.346 1.00 92.62 111 THR A CA 1
ATOM 936 C C . THR A 1 111 ? -5.425 0.441 4.245 1.00 92.62 111 THR A C 1
ATOM 938 O O . THR A 1 111 ? -5.742 0.695 5.400 1.00 92.62 111 THR A O 1
ATOM 941 N N . LYS A 1 112 ? -5.457 -0.809 3.778 1.00 89.31 112 LYS A N 1
ATOM 942 C CA . LYS A 1 112 ? -5.873 -1.970 4.584 1.00 89.31 112 LYS A CA 1
ATOM 943 C C . LYS A 1 112 ? -4.748 -2.602 5.416 1.00 89.31 112 LYS A C 1
ATOM 945 O O . LYS A 1 112 ? -5.032 -3.488 6.213 1.00 89.31 112 LYS A O 1
ATOM 950 N N . GLY A 1 113 ? -3.499 -2.177 5.220 1.00 89.31 113 GLY A N 1
ATOM 951 C CA . GLY A 1 113 ? -2.320 -2.796 5.837 1.00 89.31 113 GLY A CA 1
ATOM 952 C C . GLY A 1 113 ? -1.799 -4.033 5.095 1.00 89.31 113 GLY A C 1
ATOM 953 O O . GLY A 1 113 ? -0.791 -4.606 5.497 1.00 89.31 113 GLY A O 1
ATOM 954 N N . GLU A 1 114 ? -2.419 -4.395 3.969 1.00 90.31 114 GLU A N 1
ATOM 955 C CA . GLU A 1 114 ? -2.066 -5.577 3.172 1.00 90.31 114 GLU A CA 1
ATOM 956 C C . GLU A 1 114 ? -0.645 -5.484 2.601 1.00 90.31 114 GLU A C 1
ATOM 958 O O . GLU A 1 114 ? 0.018 -6.501 2.438 1.00 90.31 114 GLU A O 1
ATOM 963 N N . LEU A 1 115 ? -0.140 -4.275 2.317 1.00 91.62 115 LEU A N 1
ATOM 964 C CA . LEU A 1 115 ? 1.245 -4.105 1.855 1.00 91.62 115 LEU A CA 1
ATOM 965 C C . LEU A 1 115 ? 2.268 -4.494 2.928 1.00 91.62 115 LEU A C 1
ATOM 967 O O . LEU A 1 115 ? 3.335 -4.995 2.585 1.00 91.62 115 LEU A O 1
ATOM 971 N N . ALA A 1 116 ? 1.953 -4.279 4.208 1.00 90.19 116 ALA A N 1
ATOM 972 C CA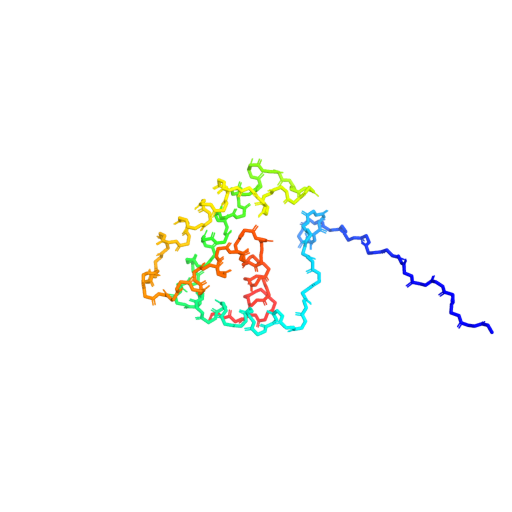 . ALA A 1 116 ? 2.817 -4.703 5.302 1.00 90.19 116 ALA A CA 1
ATOM 973 C C . ALA A 1 116 ? 2.815 -6.226 5.443 1.00 90.19 116 ALA A C 1
ATOM 975 O O . ALA A 1 116 ? 3.881 -6.825 5.553 1.00 90.19 116 ALA A O 1
ATOM 976 N N . ASP A 1 117 ? 1.634 -6.841 5.357 1.00 86.69 117 ASP A N 1
ATOM 977 C CA . ASP A 1 117 ? 1.483 -8.299 5.401 1.00 86.69 117 ASP A CA 1
ATOM 978 C C . ASP A 1 117 ? 2.228 -8.971 4.240 1.00 86.69 117 ASP A C 1
ATOM 980 O O . ASP A 1 117 ? 2.893 -9.990 4.405 1.00 86.69 117 ASP A O 1
ATOM 984 N N . LEU A 1 118 ? 2.134 -8.374 3.052 1.00 88.00 118 LEU A N 1
ATOM 985 C CA . LEU A 1 118 ? 2.769 -8.868 1.842 1.00 88.00 118 LEU A CA 1
ATOM 986 C C . LEU A 1 118 ? 4.297 -8.748 1.906 1.00 88.00 118 LEU A C 1
ATOM 988 O O . LEU A 1 118 ? 4.997 -9.664 1.477 1.00 88.00 118 LEU A O 1
ATOM 992 N N . LEU A 1 119 ? 4.811 -7.656 2.478 1.00 89.31 119 LEU A N 1
ATOM 993 C CA . LEU A 1 119 ? 6.243 -7.467 2.710 1.00 89.31 119 LEU A CA 1
ATOM 994 C C . LEU A 1 119 ? 6.791 -8.490 3.717 1.00 89.31 119 LEU A C 1
ATOM 996 O O . LEU A 1 119 ? 7.805 -9.126 3.441 1.00 89.31 119 LEU A O 1
ATOM 1000 N N . GLU A 1 120 ? 6.095 -8.678 4.843 1.00 86.12 120 GLU A N 1
ATOM 1001 C CA . GLU A 1 120 ? 6.418 -9.671 5.879 1.00 86.12 120 GLU A CA 1
ATOM 1002 C C . GLU A 1 120 ? 6.454 -11.085 5.275 1.00 86.12 120 GLU A C 1
ATOM 1004 O O . GLU A 1 120 ? 7.450 -11.804 5.384 1.00 86.12 120 GLU A O 1
ATOM 1009 N N . LEU A 1 121 ? 5.403 -11.461 4.539 1.00 84.81 121 LEU A N 1
ATOM 1010 C CA . LEU A 1 121 ? 5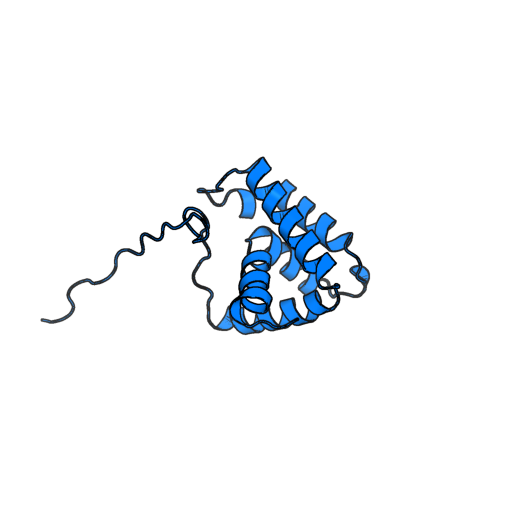.310 -12.770 3.901 1.00 84.81 121 LEU A CA 1
ATOM 1011 C C . LEU A 1 121 ? 6.451 -13.016 2.910 1.00 84.81 121 LEU A C 1
ATOM 1013 O O . LEU A 1 121 ? 7.106 -14.056 2.961 1.00 84.81 121 LEU A O 1
ATOM 1017 N N . ARG A 1 122 ? 6.685 -12.083 1.988 1.00 84.50 122 ARG A N 1
ATOM 1018 C CA . ARG A 1 122 ? 7.625 -12.295 0.883 1.00 84.50 122 ARG A CA 1
ATOM 1019 C C . ARG A 1 122 ? 9.074 -12.227 1.349 1.00 84.50 122 ARG A C 1
ATOM 1021 O O . ARG A 1 122 ? 9.869 -13.088 0.988 1.00 84.50 122 ARG A O 1
ATOM 1028 N N . MET A 1 123 ? 9.407 -11.256 2.191 1.00 83.62 123 MET A N 1
ATOM 1029 C CA . MET A 1 123 ? 10.801 -10.968 2.523 1.00 83.62 123 MET A CA 1
ATOM 1030 C C . MET A 1 123 ? 11.263 -11.621 3.825 1.00 83.62 123 MET A C 1
ATOM 1032 O O . MET A 1 123 ? 12.419 -12.025 3.918 1.00 83.62 123 MET A O 1
ATOM 1036 N N . GLU A 1 124 ? 10.390 -11.764 4.824 1.00 78.81 124 GLU A N 1
ATOM 1037 C CA . GLU A 1 124 ? 10.783 -12.323 6.126 1.00 78.81 124 GLU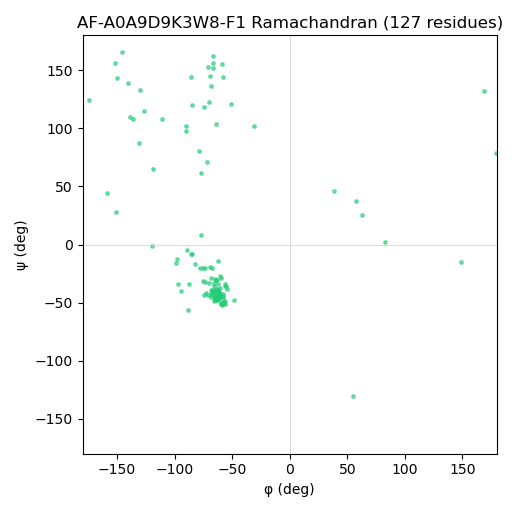 A CA 1
ATOM 1038 C C . GLU A 1 124 ? 10.512 -13.829 6.203 1.00 78.81 124 GLU A C 1
ATOM 1040 O O . GLU A 1 124 ? 11.349 -14.586 6.703 1.00 78.81 124 GLU A O 1
ATOM 1045 N N . ILE A 1 125 ? 9.373 -14.278 5.663 1.00 75.56 125 ILE A N 1
ATOM 1046 C CA . ILE A 1 125 ? 8.970 -15.691 5.701 1.00 75.56 125 ILE A CA 1
ATOM 1047 C C . ILE A 1 125 ? 9.537 -16.459 4.502 1.00 75.56 125 ILE A C 1
ATOM 1049 O O . ILE A 1 125 ? 10.245 -17.451 4.688 1.00 75.56 125 ILE A O 1
ATOM 1053 N N . LEU A 1 126 ? 9.241 -16.010 3.278 1.00 81.06 126 LEU A N 1
ATOM 1054 C CA . LEU A 1 126 ? 9.664 -16.691 2.047 1.00 81.06 126 LEU A CA 1
ATOM 1055 C C . LE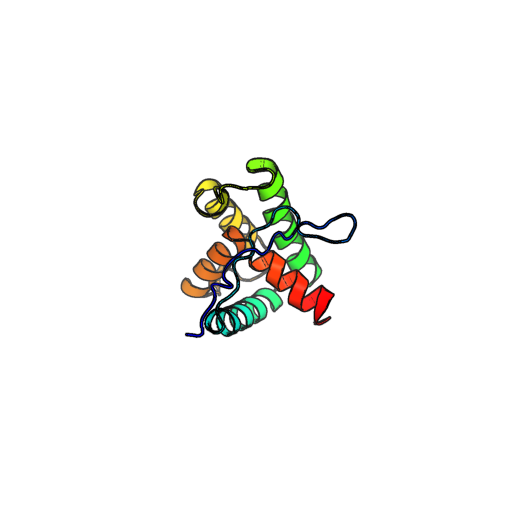U A 1 126 ? 11.102 -16.352 1.626 1.00 81.06 126 LEU A C 1
ATOM 1057 O O . LEU A 1 126 ? 11.702 -17.119 0.875 1.00 81.06 126 LEU A O 1
ATOM 1061 N N . LYS A 1 127 ? 11.677 -15.266 2.165 1.00 84.38 127 LYS A N 1
ATOM 1062 C CA . LYS A 1 127 ? 13.041 -14.785 1.873 1.00 84.38 127 LYS A CA 1
ATOM 1063 C C . LYS A 1 127 ? 13.286 -14.488 0.388 1.00 84.38 127 LYS A C 1
ATOM 1065 O O . LYS A 1 127 ? 14.367 -14.749 -0.135 1.00 84.38 127 LYS A O 1
ATOM 1070 N N . GLU A 1 128 ? 12.274 -13.953 -0.284 1.00 77.69 128 GLU A N 1
ATOM 1071 C CA . GLU A 1 128 ? 12.367 -13.435 -1.648 1.00 77.69 128 GLU A CA 1
ATOM 1072 C C . GLU A 1 128 ? 12.872 -11.982 -1.596 1.00 77.69 128 GLU A C 1
ATOM 1074 O O . GLU A 1 128 ? 12.242 -11.132 -0.962 1.00 77.69 128 GLU A O 1
ATOM 1079 N N . GLU A 1 129 ? 14.019 -11.700 -2.228 1.00 59.81 129 GLU A N 1
ATOM 1080 C CA . GLU A 1 129 ? 14.618 -10.353 -2.302 1.00 59.81 129 GLU A CA 1
ATOM 1081 C C . GLU A 1 129 ? 14.128 -9.553 -3.509 1.00 59.81 129 GLU A C 1
ATOM 1083 O O . GLU A 1 129 ? 14.251 -10.024 -4.659 1.00 59.81 129 GLU A O 1
#

pLDDT: mean 81.04, std 18.36, range [37.91, 98.25]

Solvent-accessible surface area (backbone atoms only — not comparable to full-atom values): 7819 Å² total; per-residue (Å²): 142,87,82,81,87,84,86,83,80,90,84,67,71,33,70,94,85,54,73,47,63,62,67,88,76,67,86,76,54,79,76,47,49,63,53,47,51,56,50,46,64,58,51,64,65,32,54,72,68,52,49,54,50,52,43,49,52,51,53,52,53,45,38,72,76,52,49,64,42,87,82,51,55,59,59,74,34,64,67,56,39,50,51,38,39,50,53,61,55,71,41,86,54,71,54,84,75,50,52,72,67,58,52,52,49,51,31,51,31,50,38,66,46,47,50,50,55,50,47,45,46,38,45,71,71,67,60,56,132